Protein AF-A0A392NUP5-F1 (afdb_monomer)

Structure (mmCIF, N/CA/C/O backbone):
data_AF-A0A392NUP5-F1
#
_entry.id   AF-A0A392NUP5-F1
#
loop_
_atom_site.group_PDB
_atom_site.id
_atom_site.type_symbol
_atom_site.label_atom_id
_atom_site.label_alt_id
_atom_site.label_comp_id
_atom_site.label_asym_id
_atom_site.label_entity_id
_atom_site.label_seq_id
_atom_site.pdbx_PDB_ins_code
_atom_site.Cartn_x
_atom_site.Cartn_y
_atom_site.Cartn_z
_atom_site.occupancy
_atom_site.B_iso_or_equiv
_atom_site.auth_seq_id
_atom_site.auth_comp_id
_atom_site.auth_asym_id
_atom_site.auth_atom_id
_atom_site.pdbx_PDB_model_num
ATOM 1 N N . VAL A 1 1 ? 15.101 8.170 -2.834 1.00 80.88 1 VAL A N 1
ATOM 2 C CA . VAL A 1 1 ? 15.835 7.589 -3.984 1.00 80.88 1 VAL A CA 1
ATOM 3 C C . VAL A 1 1 ? 17.260 7.355 -3.523 1.00 80.88 1 VAL A C 1
ATOM 5 O O . VAL A 1 1 ? 17.741 8.167 -2.743 1.00 80.88 1 VAL A O 1
ATOM 8 N N . LEU A 1 2 ? 17.872 6.224 -3.873 1.00 89.94 2 LEU A N 1
ATOM 9 C CA . LEU A 1 2 ? 19.240 5.917 -3.445 1.00 89.94 2 LEU A CA 1
ATOM 10 C C . LEU A 1 2 ? 20.249 6.763 -4.226 1.00 89.94 2 LEU A C 1
ATOM 12 O O . LEU A 1 2 ? 20.021 7.064 -5.396 1.00 89.94 2 LEU A O 1
ATOM 16 N N . GLU A 1 3 ? 21.362 7.102 -3.580 1.00 95.50 3 GLU A N 1
ATOM 17 C CA . GLU A 1 3 ? 22.491 7.762 -4.238 1.00 95.50 3 GLU A CA 1
ATOM 18 C C . GLU A 1 3 ? 23.119 6.842 -5.289 1.00 95.50 3 GLU A C 1
ATOM 20 O O . GLU A 1 3 ? 23.410 5.669 -5.026 1.00 95.50 3 GLU A O 1
ATOM 25 N N . ALA A 1 4 ? 23.329 7.379 -6.489 1.00 93.00 4 ALA A N 1
ATOM 26 C CA . ALA A 1 4 ? 23.885 6.624 -7.599 1.00 93.00 4 ALA A CA 1
ATOM 27 C C . ALA A 1 4 ? 25.413 6.564 -7.503 1.00 93.00 4 ALA A C 1
ATOM 29 O O . ALA A 1 4 ? 26.092 7.575 -7.329 1.00 93.00 4 ALA A O 1
ATOM 30 N N . ARG A 1 5 ? 25.977 5.370 -7.695 1.00 94.88 5 ARG A N 1
ATOM 31 C CA . ARG A 1 5 ? 27.412 5.211 -7.946 1.00 94.88 5 ARG A CA 1
ATOM 32 C C . ARG A 1 5 ? 27.649 5.344 -9.447 1.00 94.88 5 ARG A C 1
ATOM 34 O O . ARG A 1 5 ? 27.345 4.431 -10.204 1.00 94.88 5 ARG A O 1
ATOM 41 N N . ALA A 1 6 ? 28.128 6.507 -9.879 1.00 93.88 6 ALA A N 1
ATOM 42 C CA . ALA A 1 6 ? 28.432 6.748 -11.285 1.00 93.88 6 ALA A CA 1
ATOM 43 C C . ALA A 1 6 ? 29.688 5.975 -11.716 1.00 93.88 6 ALA A C 1
ATOM 45 O O . ALA A 1 6 ? 30.676 5.918 -10.984 1.00 93.88 6 ALA A O 1
ATOM 46 N N . GLY A 1 7 ? 29.656 5.402 -12.917 1.00 95.44 7 GLY A N 1
ATOM 47 C CA . GLY A 1 7 ? 30.779 4.663 -13.482 1.00 95.44 7 GLY A CA 1
ATOM 48 C C . GLY A 1 7 ? 30.357 3.768 -14.642 1.00 95.44 7 GLY A C 1
ATOM 49 O O . GLY A 1 7 ? 29.170 3.589 -14.910 1.00 95.44 7 GLY A O 1
ATOM 50 N N . PHE A 1 8 ? 31.348 3.205 -15.326 1.00 95.62 8 PHE A N 1
ATOM 51 C CA . PHE A 1 8 ? 31.149 2.149 -16.312 1.00 95.62 8 PHE A CA 1
ATOM 52 C C . PHE A 1 8 ? 31.236 0.784 -15.619 1.00 95.62 8 PHE A C 1
ATOM 54 O O . PHE A 1 8 ? 32.172 0.532 -14.861 1.00 95.62 8 PHE A O 1
ATOM 61 N N . TYR A 1 9 ? 30.261 -0.089 -15.870 1.00 96.62 9 TYR A N 1
ATOM 62 C CA . TYR A 1 9 ? 30.171 -1.405 -15.241 1.00 96.62 9 TYR A CA 1
ATOM 63 C C . TYR A 1 9 ? 30.338 -2.504 -16.294 1.00 96.62 9 TYR A C 1
ATOM 65 O O . TYR A 1 9 ? 29.467 -2.698 -17.134 1.00 96.62 9 TYR A O 1
ATOM 73 N N . GLU A 1 10 ? 31.447 -3.246 -16.226 1.00 96.38 10 GLU A N 1
ATOM 74 C CA . GLU A 1 10 ? 31.738 -4.374 -17.132 1.00 96.38 10 GLU A CA 1
ATOM 75 C C . GLU A 1 10 ? 30.938 -5.643 -16.799 1.00 96.38 10 GLU A C 1
ATOM 77 O O . GLU A 1 10 ? 30.774 -6.525 -17.640 1.00 96.38 10 GLU A O 1
ATOM 82 N N . LYS A 1 11 ? 30.451 -5.757 -15.558 1.00 97.75 11 LYS A N 1
ATOM 83 C CA . LYS A 1 11 ? 29.682 -6.912 -15.078 1.00 97.75 11 LYS A CA 1
ATOM 84 C C . LYS A 1 11 ? 28.179 -6.603 -15.115 1.00 97.75 11 LYS A C 1
ATOM 86 O O . LYS A 1 11 ? 27.808 -5.478 -14.777 1.00 97.75 11 LYS A O 1
ATOM 91 N N . PRO A 1 12 ? 27.311 -7.581 -15.444 1.00 96.38 12 PRO A N 1
ATOM 92 C CA . PRO A 1 12 ? 25.863 -7.397 -15.387 1.00 96.38 12 PRO A CA 1
ATOM 93 C C . PRO A 1 12 ? 25.386 -6.948 -14.002 1.00 96.38 12 PRO A C 1
ATOM 95 O O . PRO A 1 12 ? 25.857 -7.454 -12.982 1.00 96.38 12 PRO A O 1
ATOM 98 N N . ILE A 1 13 ? 24.419 -6.030 -13.978 1.00 95.69 13 ILE A N 1
ATOM 99 C CA . ILE A 1 13 ? 23.778 -5.536 -12.757 1.00 95.69 13 ILE A CA 1
ATOM 100 C C . ILE A 1 13 ? 22.344 -6.057 -12.722 1.00 95.69 13 ILE A C 1
ATOM 102 O O . ILE A 1 13 ? 21.558 -5.782 -13.625 1.00 95.69 13 ILE A O 1
ATOM 106 N N . ALA A 1 14 ? 22.001 -6.810 -11.679 1.00 97.06 14 ALA A N 1
ATOM 107 C CA . ALA A 1 14 ? 20.634 -7.267 -11.476 1.00 97.06 14 ALA A CA 1
ATOM 108 C C . ALA A 1 14 ? 19.756 -6.105 -10.992 1.00 97.06 14 ALA A C 1
ATOM 110 O O . ALA A 1 14 ? 20.117 -5.392 -10.054 1.00 97.06 14 ALA A O 1
ATOM 111 N N . THR A 1 15 ? 18.593 -5.934 -11.616 1.00 95.94 15 THR A N 1
ATOM 112 C CA . THR A 1 15 ? 17.561 -4.994 -11.168 1.00 95.94 15 THR A CA 1
ATOM 113 C C . THR A 1 15 ? 16.441 -5.775 -10.495 1.00 95.94 15 THR A C 1
ATOM 115 O O . THR A 1 15 ? 15.956 -6.760 -11.045 1.00 95.94 15 THR A O 1
ATOM 118 N N . LEU A 1 16 ? 16.061 -5.343 -9.295 1.00 96.62 16 LEU A N 1
ATOM 119 C CA . LEU A 1 16 ? 14.980 -5.924 -8.507 1.00 96.62 16 LEU A CA 1
ATOM 120 C C . LEU A 1 16 ? 13.999 -4.812 -8.158 1.00 96.62 16 LEU A C 1
ATOM 122 O O . LEU A 1 16 ? 14.404 -3.771 -7.636 1.00 96.62 16 LEU A O 1
ATOM 126 N N . ASP A 1 17 ? 12.723 -5.039 -8.432 1.00 95.75 17 ASP A N 1
ATOM 127 C CA . ASP A 1 17 ? 11.647 -4.100 -8.161 1.00 95.75 17 ASP A CA 1
ATOM 128 C C . ASP A 1 17 ? 10.452 -4.790 -7.491 1.00 95.75 17 ASP A C 1
ATOM 130 O O . ASP A 1 17 ? 10.310 -6.014 -7.478 1.00 95.75 17 ASP A O 1
ATOM 134 N N . PHE A 1 18 ? 9.590 -3.980 -6.877 1.00 94.12 18 PHE A N 1
ATOM 135 C CA . PHE A 1 18 ? 8.325 -4.453 -6.332 1.00 94.12 18 PHE A CA 1
ATOM 136 C C . PHE A 1 18 ? 7.217 -4.217 -7.351 1.00 94.12 18 PHE A C 1
ATOM 138 O O . PHE A 1 18 ? 6.866 -3.071 -7.650 1.00 94.12 18 PHE A O 1
ATOM 145 N N . ALA A 1 19 ? 6.599 -5.299 -7.818 1.00 91.75 19 ALA A N 1
ATOM 146 C CA . ALA A 1 19 ? 5.424 -5.205 -8.666 1.00 91.75 19 ALA A CA 1
ATOM 147 C C . ALA A 1 19 ? 4.281 -4.496 -7.918 1.00 91.75 19 ALA A C 1
ATOM 149 O O . ALA A 1 19 ? 3.811 -4.954 -6.877 1.00 91.75 19 ALA A O 1
ATOM 150 N N . SER A 1 20 ? 3.795 -3.384 -8.481 1.00 94.00 20 SER A N 1
ATOM 151 C CA . SER A 1 20 ? 2.662 -2.618 -7.928 1.00 94.00 20 SER A CA 1
ATOM 152 C C . SER A 1 20 ? 2.857 -2.162 -6.476 1.00 94.00 20 SER A C 1
ATOM 154 O O . SER A 1 20 ? 1.938 -2.280 -5.671 1.00 94.00 20 SER A O 1
ATOM 156 N N . LEU A 1 21 ? 4.037 -1.623 -6.145 1.00 94.75 21 LEU A N 1
ATOM 157 C CA . LEU A 1 21 ? 4.432 -1.246 -4.780 1.00 94.75 21 LEU A CA 1
ATOM 158 C C . LEU A 1 21 ? 3.328 -0.548 -3.958 1.00 94.75 21 LEU A C 1
ATOM 160 O O . LEU A 1 21 ? 2.947 -1.051 -2.904 1.00 94.75 21 LEU A O 1
ATOM 164 N N . TYR A 1 22 ? 2.804 0.595 -4.418 1.00 96.69 22 TYR A N 1
ATOM 165 C CA . TYR A 1 22 ? 1.826 1.362 -3.634 1.00 96.69 22 TYR A C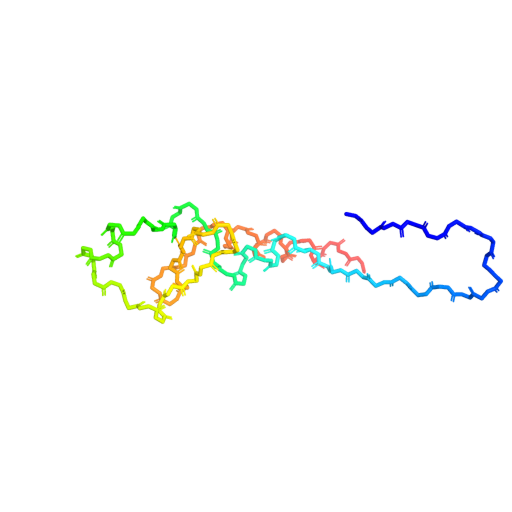A 1
ATOM 166 C C . TYR A 1 22 ? 0.461 0.676 -3.498 1.00 96.69 22 TYR A C 1
ATOM 168 O O . TYR A 1 22 ? -0.005 0.570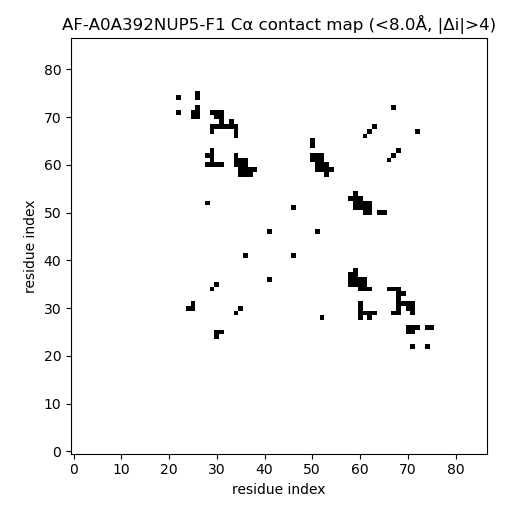 -2.363 1.00 96.69 22 TYR A O 1
ATOM 176 N N . PRO A 1 23 ? -0.158 0.142 -4.570 1.00 96.81 23 PRO A N 1
ATOM 177 C CA . PRO A 1 23 ? -1.353 -0.684 -4.422 1.00 96.81 23 PRO A CA 1
ATOM 178 C C . PRO A 1 23 ? -1.173 -1.841 -3.431 1.00 96.81 23 PRO A C 1
ATOM 180 O O . PRO A 1 23 ? -2.024 -2.045 -2.569 1.00 96.81 23 PRO A O 1
ATOM 183 N N . SER A 1 24 ? -0.040 -2.547 -3.494 1.00 96.25 24 SER A N 1
ATOM 184 C CA . SER A 1 24 ? 0.269 -3.656 -2.584 1.00 96.25 24 SER A CA 1
ATOM 185 C C . SER A 1 24 ? 0.326 -3.206 -1.122 1.00 96.25 24 SER A C 1
ATOM 187 O O . SER A 1 24 ? -0.238 -3.873 -0.258 1.00 96.25 24 SER A O 1
ATOM 189 N N . ILE A 1 25 ? 0.934 -2.048 -0.833 1.00 97.69 25 ILE A N 1
ATOM 190 C CA . ILE A 1 25 ? 0.948 -1.461 0.519 1.00 97.69 25 ILE A CA 1
ATOM 191 C C . ILE A 1 25 ? -0.474 -1.101 0.973 1.00 97.69 25 ILE A C 1
ATOM 193 O O . ILE A 1 25 ? -0.860 -1.430 2.095 1.00 97.69 25 ILE A O 1
ATOM 197 N N . MET A 1 26 ? -1.265 -0.449 0.115 1.00 98.06 26 MET A N 1
ATOM 198 C CA . MET A 1 26 ? -2.628 -0.027 0.458 1.00 98.06 26 MET A CA 1
ATOM 199 C C . MET A 1 26 ? -3.530 -1.213 0.808 1.00 98.06 26 MET A C 1
ATOM 201 O O . MET A 1 26 ? -4.238 -1.161 1.813 1.00 98.06 26 MET A O 1
ATOM 205 N N . MET A 1 27 ? -3.464 -2.294 0.028 1.00 97.00 27 MET A N 1
ATOM 206 C CA . MET A 1 27 ? -4.232 -3.514 0.285 1.00 97.00 27 MET A CA 1
ATOM 207 C C . MET A 1 27 ? -3.746 -4.245 1.543 1.00 97.00 27 MET A C 1
ATOM 209 O O . MET A 1 27 ? -4.559 -4.592 2.397 1.00 97.00 27 MET A O 1
ATOM 213 N N . ALA A 1 28 ? -2.429 -4.431 1.705 1.00 96.88 28 ALA A N 1
ATOM 214 C CA . ALA A 1 28 ? -1.867 -5.206 2.816 1.00 96.88 28 ALA A CA 1
ATOM 215 C C . ALA A 1 28 ? -2.175 -4.603 4.196 1.00 96.88 28 ALA A C 1
ATOM 217 O O . ALA A 1 28 ? -2.391 -5.337 5.160 1.00 96.88 28 ALA A O 1
ATOM 218 N N . TYR A 1 29 ? -2.216 -3.272 4.294 1.00 97.69 29 TYR A N 1
ATOM 219 C CA . TYR A 1 29 ? -2.463 -2.565 5.553 1.00 97.69 29 TYR A CA 1
ATOM 220 C C . TYR A 1 29 ? -3.881 -1.996 5.674 1.00 97.69 29 TYR A C 1
ATOM 222 O O . TYR A 1 29 ? -4.169 -1.314 6.658 1.00 97.69 29 TYR A O 1
ATOM 230 N N . ASN A 1 30 ? -4.769 -2.318 4.724 1.00 98.06 30 ASN A N 1
ATOM 231 C CA . ASN A 1 30 ? -6.157 -1.854 4.676 1.00 98.06 30 ASN A CA 1
ATOM 232 C C . ASN A 1 30 ? -6.278 -0.318 4.725 1.00 98.06 30 ASN A C 1
ATOM 234 O O . ASN A 1 30 ? -7.083 0.234 5.477 1.00 98.06 30 ASN A O 1
ATOM 238 N N . LEU A 1 31 ? -5.452 0.384 3.943 1.00 98.25 31 LEU A N 1
ATOM 239 C CA . LEU A 1 31 ? -5.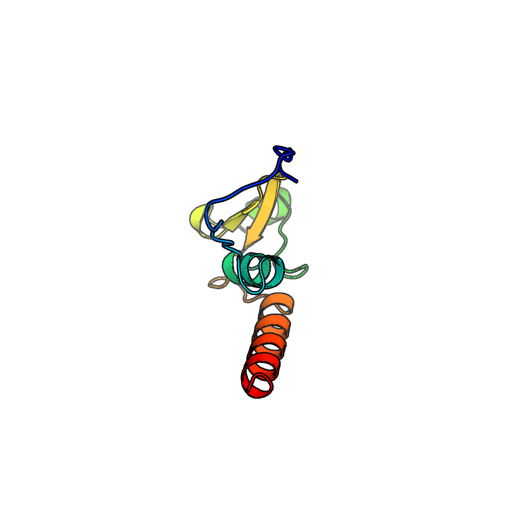430 1.846 3.896 1.00 98.25 31 LEU A CA 1
ATOM 240 C C . LEU A 1 31 ? -6.614 2.366 3.062 1.00 98.25 31 LEU A C 1
ATOM 242 O O . LEU A 1 31 ? -6.601 2.306 1.834 1.00 98.25 31 LEU A O 1
ATOM 246 N N . CYS A 1 32 ? -7.641 2.886 3.734 1.00 98.25 32 CYS A N 1
ATOM 247 C CA . CYS A 1 32 ? -8.826 3.504 3.136 1.00 98.25 32 CYS A CA 1
ATOM 248 C C . CYS A 1 32 ? -9.257 4.712 3.973 1.00 98.25 32 CYS A C 1
ATOM 250 O O . CYS A 1 32 ? -9.120 4.711 5.195 1.00 98.25 32 CYS A O 1
ATOM 252 N N . TYR A 1 33 ? -9.886 5.707 3.343 1.00 97.31 33 TYR A N 1
ATOM 253 C CA . TYR A 1 33 ? -10.590 6.773 4.071 1.00 97.31 33 TYR A CA 1
ATOM 254 C C . TYR A 1 33 ? -11.613 6.215 5.066 1.00 97.31 33 TYR A C 1
ATOM 256 O O . TYR A 1 33 ? -11.765 6.718 6.170 1.00 97.31 33 TYR A O 1
ATOM 264 N N . CYS A 1 34 ? -12.276 5.134 4.668 1.00 96.44 34 CYS A N 1
ATOM 265 C CA . CYS A 1 34 ? -13.296 4.433 5.426 1.00 96.44 34 CYS A CA 1
ATOM 266 C C . CYS A 1 34 ? -12.763 3.606 6.607 1.00 96.44 34 CYS A C 1
ATOM 268 O O . CYS A 1 34 ? -13.551 3.185 7.446 1.00 96.44 34 CYS A O 1
ATOM 270 N N . THR A 1 35 ? -11.453 3.358 6.670 1.00 97.75 35 THR A N 1
ATOM 271 C CA . THR A 1 35 ? -10.817 2.549 7.722 1.00 97.75 35 THR A CA 1
ATOM 272 C C . THR A 1 35 ? -9.900 3.381 8.618 1.00 97.75 35 THR A C 1
ATOM 274 O O . THR A 1 35 ? -9.384 2.857 9.603 1.00 97.75 35 THR A O 1
ATOM 277 N N . LEU A 1 36 ? -9.704 4.669 8.307 1.00 97.75 36 LEU A N 1
ATOM 278 C CA . LEU A 1 36 ? -8.943 5.616 9.119 1.00 97.75 36 LEU A CA 1
ATOM 279 C C . LEU A 1 36 ? -9.676 5.898 10.434 1.00 97.75 36 LEU A C 1
ATOM 281 O O . LEU A 1 36 ? -10.850 6.267 10.435 1.00 97.75 36 LEU A O 1
ATOM 285 N N . VAL A 1 37 ? -8.966 5.787 11.557 1.00 96.62 37 VAL A N 1
ATOM 286 C CA . VAL A 1 37 ? -9.525 6.056 12.883 1.00 96.62 37 VAL A CA 1
ATOM 287 C C . VAL A 1 37 ? -8.701 7.098 13.629 1.00 96.62 37 VAL A C 1
ATOM 289 O O . VAL A 1 37 ? -7.469 7.065 13.651 1.00 96.62 37 VAL A O 1
ATOM 292 N N . THR A 1 38 ? -9.393 8.041 14.265 1.00 95.12 38 THR A N 1
ATOM 293 C CA . THR A 1 38 ? -8.758 8.996 15.174 1.00 95.12 38 THR A CA 1
ATOM 294 C C . THR A 1 38 ? -8.459 8.319 16.518 1.00 95.12 38 THR A C 1
ATOM 296 O O . THR A 1 38 ? -9.162 7.382 16.911 1.00 95.12 38 THR A O 1
ATOM 299 N N . PRO A 1 39 ? -7.467 8.806 17.285 1.00 90.50 39 PRO A N 1
ATOM 300 C CA . PRO A 1 39 ? -7.194 8.280 18.624 1.00 90.50 39 PRO A CA 1
ATOM 301 C C . PRO A 1 39 ? -8.398 8.367 19.572 1.00 90.50 39 PRO A C 1
ATOM 303 O O . PRO A 1 39 ? -8.534 7.549 20.477 1.00 90.50 39 PRO A O 1
ATOM 306 N N . GLU A 1 40 ? -9.267 9.362 19.380 1.00 94.31 40 GLU A N 1
ATOM 307 C CA . GLU A 1 40 ? -10.499 9.519 20.150 1.00 94.31 40 GLU A CA 1
ATOM 308 C C . GLU A 1 40 ? -11.525 8.436 19.803 1.00 94.31 40 GLU A C 1
ATOM 310 O O . GLU A 1 40 ? -12.006 7.749 20.701 1.00 94.31 40 GLU A O 1
ATOM 315 N N . ASN A 1 41 ? -11.782 8.205 18.512 1.00 93.50 41 ASN A N 1
ATOM 316 C CA . ASN A 1 41 ? -12.720 7.175 18.067 1.00 93.50 41 ASN A CA 1
ATOM 317 C C . ASN A 1 41 ? -12.258 5.774 18.472 1.00 93.50 41 ASN A C 1
ATOM 319 O O . ASN A 1 41 ? -13.077 4.965 18.900 1.00 93.50 41 ASN A O 1
ATOM 323 N N . ALA A 1 42 ? -10.951 5.501 18.409 1.00 92.81 42 ALA A N 1
ATOM 324 C CA . ALA A 1 42 ? -10.394 4.228 18.859 1.00 92.81 42 ALA A CA 1
ATOM 325 C C . ALA A 1 42 ? -10.671 3.968 20.351 1.00 92.81 42 ALA A C 1
ATOM 327 O O . ALA A 1 42 ? -11.014 2.846 20.718 1.00 92.81 42 ALA A O 1
ATOM 328 N N . ARG A 1 43 ? -10.584 5.004 21.202 1.00 92.38 43 ARG A N 1
ATOM 329 C CA . ARG A 1 43 ? -10.927 4.905 22.631 1.00 92.38 43 ARG A CA 1
ATOM 330 C C . ARG A 1 43 ? -12.431 4.773 22.853 1.00 92.38 43 ARG A C 1
ATOM 332 O O . ARG A 1 43 ? -12.850 3.880 23.578 1.00 92.38 43 ARG A O 1
ATOM 339 N N . ASN A 1 44 ? -13.236 5.624 22.217 1.00 95.69 44 ASN A N 1
ATOM 340 C CA . ASN A 1 44 ? -14.690 5.654 22.412 1.00 95.69 44 ASN A CA 1
ATOM 341 C C . ASN A 1 44 ? -15.361 4.344 21.978 1.00 95.69 44 ASN A C 1
ATOM 343 O O . ASN A 1 44 ? -16.322 3.901 22.601 1.00 95.69 44 ASN A O 1
ATOM 347 N N . LEU A 1 45 ? -14.836 3.711 20.928 1.00 92.75 45 LEU A N 1
ATOM 348 C CA . LEU A 1 45 ? -15.324 2.434 20.408 1.00 92.75 45 LEU A CA 1
ATOM 349 C C . LEU A 1 45 ? -14.634 1.218 21.047 1.00 92.75 45 LEU A C 1
ATOM 351 O O . LEU A 1 45 ? -14.928 0.093 20.655 1.00 92.75 45 LEU A O 1
ATOM 355 N N . ASN A 1 46 ? -13.731 1.426 22.016 1.00 93.94 46 ASN A N 1
ATOM 356 C CA . ASN A 1 46 ? -12.923 0.378 22.648 1.00 93.94 46 ASN A CA 1
ATOM 357 C C . ASN A 1 46 ? -12.259 -0.558 21.621 1.00 93.94 46 ASN A C 1
ATOM 359 O O . ASN A 1 46 ? -12.280 -1.779 21.779 1.00 93.94 46 ASN 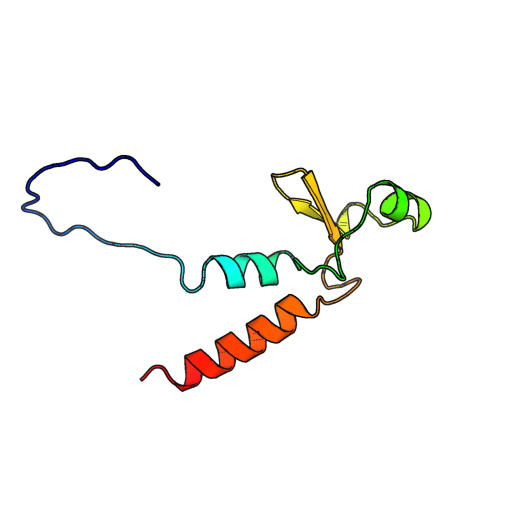A O 1
ATOM 363 N N . ILE A 1 47 ? -11.692 0.012 20.549 1.00 94.12 47 ILE A N 1
ATOM 364 C CA . ILE A 1 47 ? -11.050 -0.776 19.494 1.00 94.12 47 ILE A CA 1
ATOM 365 C C . ILE A 1 47 ? -9.789 -1.425 20.071 1.00 94.12 47 ILE A C 1
ATOM 367 O O . ILE A 1 47 ? -8.898 -0.705 20.537 1.00 94.12 47 ILE A O 1
ATOM 371 N N . PRO A 1 48 ? -9.672 -2.761 20.016 1.00 93.88 48 PRO A N 1
ATOM 372 C CA . PRO A 1 48 ? -8.501 -3.435 20.543 1.00 93.88 48 PRO A CA 1
ATOM 373 C C . PRO A 1 48 ? -7.226 -3.051 19.767 1.00 93.88 48 PRO A C 1
ATOM 375 O O . PRO A 1 48 ? -7.272 -2.966 18.532 1.00 93.88 48 PRO A O 1
ATOM 378 N N . PRO A 1 49 ? -6.074 -2.839 20.430 1.00 91.88 49 PRO A N 1
ATOM 379 C CA . PRO A 1 49 ? -4.825 -2.462 19.760 1.00 91.88 49 PRO A CA 1
ATOM 380 C C . PRO A 1 49 ? -4.364 -3.456 18.682 1.00 91.88 49 PRO A C 1
ATOM 382 O O . PRO A 1 49 ? -3.716 -3.075 17.712 1.00 91.88 49 PRO A O 1
ATOM 385 N N . GLU A 1 50 ? -4.713 -4.734 18.816 1.00 94.81 50 GLU A N 1
ATOM 386 C CA . GLU A 1 50 ? -4.421 -5.782 17.840 1.00 94.81 50 GLU A CA 1
ATOM 387 C C . GLU A 1 50 ? -5.294 -5.705 16.584 1.00 94.81 50 GLU A C 1
ATOM 389 O O . GLU A 1 50 ? -4.963 -6.330 15.576 1.00 94.81 50 GLU A O 1
ATOM 394 N N . SER A 1 51 ? -6.387 -4.942 16.624 1.00 95.75 51 SER A N 1
ATOM 395 C CA . SER A 1 51 ? -7.333 -4.764 15.519 1.00 95.75 51 SER A CA 1
ATOM 396 C C . SER A 1 51 ? -7.003 -3.564 14.631 1.00 95.75 51 SER A C 1
ATOM 398 O O . SER A 1 51 ? -7.763 -3.248 13.716 1.00 95.75 51 SER A O 1
ATOM 400 N N . VAL A 1 52 ? -5.869 -2.900 14.867 1.00 96.44 52 VAL A N 1
ATOM 401 C CA . VAL A 1 52 ? -5.428 -1.741 14.089 1.00 96.44 52 VAL A CA 1
ATOM 402 C C . VAL A 1 52 ? -4.018 -1.916 13.530 1.00 96.44 52 VAL A C 1
ATOM 404 O O . VAL A 1 52 ? -3.193 -2.656 14.063 1.00 96.44 52 VAL A O 1
ATOM 407 N N . ASN A 1 53 ? -3.749 -1.211 12.438 1.00 96.56 53 ASN A N 1
ATOM 408 C CA . ASN A 1 53 ? -2.427 -0.978 11.880 1.00 96.56 53 ASN A CA 1
ATOM 409 C C . ASN A 1 53 ? -2.050 0.485 12.124 1.00 96.56 53 ASN A C 1
ATOM 411 O O . ASN A 1 53 ? -2.879 1.377 11.936 1.00 96.56 53 ASN A O 1
ATOM 415 N N . LYS A 1 54 ? -0.796 0.737 12.503 1.00 95.88 54 LYS A N 1
ATOM 416 C CA . LYS A 1 54 ? -0.260 2.092 12.654 1.00 95.88 54 LYS A CA 1
ATOM 417 C C . LYS A 1 54 ? 0.772 2.363 11.567 1.00 95.88 54 LYS A C 1
ATOM 419 O O . LYS A 1 54 ? 1.672 1.550 11.359 1.00 95.88 54 LYS A O 1
ATOM 424 N N . THR A 1 55 ? 0.638 3.485 10.872 1.00 96.75 55 THR A N 1
ATOM 425 C CA . THR A 1 55 ? 1.592 3.897 9.838 1.00 96.75 55 THR A CA 1
ATOM 426 C C . THR A 1 55 ? 2.872 4.456 10.477 1.00 96.75 55 THR A C 1
ATOM 428 O O . THR A 1 55 ? 2.848 4.908 11.628 1.00 96.75 55 THR A O 1
ATOM 431 N N . PRO A 1 56 ? 3.991 4.510 9.733 1.00 97.31 56 PRO A N 1
ATOM 432 C CA . PRO A 1 56 ? 5.193 5.223 10.173 1.00 97.31 56 PRO A CA 1
ATOM 433 C C . PRO A 1 56 ? 4.962 6.719 10.440 1.00 97.31 56 PRO A C 1
ATOM 435 O O . PRO A 1 56 ? 5.653 7.307 11.267 1.00 97.31 56 PRO A O 1
ATOM 438 N N . SER A 1 57 ? 3.984 7.321 9.759 1.00 95.75 57 SER A N 1
ATOM 439 C CA . SER A 1 57 ? 3.584 8.723 9.925 1.00 95.75 57 SER A CA 1
ATOM 440 C C . SER A 1 57 ? 2.673 8.955 11.141 1.00 95.75 57 SER A C 1
ATOM 442 O O . SER A 1 57 ? 2.556 10.083 11.611 1.00 95.75 57 SER A O 1
ATOM 444 N N . GLY A 1 58 ? 2.116 7.889 11.725 1.00 94.69 58 GLY A N 1
ATOM 445 C CA . GLY A 1 58 ? 1.401 7.910 13.001 1.00 94.69 58 GLY A CA 1
ATOM 446 C C . GLY A 1 58 ? -0.113 7.722 12.903 1.00 94.69 58 GLY A C 1
ATOM 447 O O . GLY A 1 58 ? -0.758 7.548 13.941 1.00 94.69 58 GLY A O 1
ATOM 448 N N . GLU A 1 59 ? -0.681 7.701 11.698 1.00 96.50 59 GLU A N 1
ATOM 449 C CA . GLU A 1 59 ? -2.097 7.418 11.470 1.00 96.50 59 GLU A CA 1
ATOM 450 C C . GLU A 1 59 ? -2.444 5.967 11.816 1.00 96.50 59 GLU A C 1
ATOM 452 O O . GLU A 1 59 ? -1.608 5.063 11.766 1.00 96.50 59 GLU A O 1
ATOM 457 N N . THR A 1 60 ? -3.704 5.742 12.180 1.00 97.38 60 THR A N 1
ATOM 458 C CA . THR A 1 60 ? -4.204 4.431 12.599 1.00 97.38 60 THR A CA 1
ATOM 459 C C . THR A 1 60 ? -5.347 4.003 11.691 1.00 97.38 60 THR A C 1
ATOM 461 O O . THR A 1 60 ? -6.268 4.778 11.447 1.00 97.38 60 THR A O 1
ATOM 464 N N . PHE A 1 61 ? -5.295 2.765 11.206 1.00 98.19 61 PHE A N 1
ATOM 465 C CA . PHE A 1 61 ? -6.312 2.171 10.343 1.00 98.19 61 PHE A CA 1
ATOM 466 C C . PHE A 1 61 ? -6.807 0.863 10.951 1.00 98.19 61 PHE A C 1
ATOM 468 O O . PHE A 1 61 ? -6.004 0.084 11.463 1.00 98.19 61 PHE A O 1
ATOM 475 N N . VAL A 1 62 ? -8.109 0.591 10.898 1.00 97.94 62 VAL A N 1
ATOM 476 C CA . VAL A 1 62 ? -8.641 -0.708 11.336 1.00 97.94 62 VAL A CA 1
ATOM 477 C C . VAL A 1 62 ? -8.222 -1.818 10.372 1.00 97.94 62 VAL A C 1
ATOM 479 O O . VAL A 1 62 ? -8.101 -1.611 9.163 1.00 97.94 62 VAL A O 1
ATOM 482 N N . LYS A 1 63 ? -7.995 -3.018 10.901 1.00 97.75 63 LYS A N 1
ATOM 483 C CA . LYS A 1 63 ? -7.719 -4.212 10.098 1.00 97.75 63 LYS A CA 1
ATOM 484 C C . LYS A 1 63 ? -8.977 -4.674 9.355 1.00 97.75 63 LYS A C 1
ATOM 486 O O . LYS A 1 63 ? -10.107 -4.396 9.759 1.00 97.75 63 LYS A O 1
ATOM 491 N N . SER A 1 64 ? -8.773 -5.408 8.264 1.00 96.81 64 SER A N 1
ATOM 492 C CA . SER A 1 64 ? -9.846 -5.859 7.366 1.00 96.81 64 SER A CA 1
ATOM 493 C C . SER A 1 64 ? -10.856 -6.808 8.020 1.00 96.81 64 SER A C 1
ATOM 495 O O . SER A 1 64 ? -11.969 -6.934 7.519 1.00 96.81 64 SER A O 1
ATOM 497 N N . ASN A 1 65 ? -10.505 -7.439 9.147 1.00 94.75 65 ASN A N 1
ATOM 498 C CA . ASN A 1 65 ? -11.422 -8.257 9.945 1.00 94.75 65 ASN A CA 1
ATOM 499 C C . ASN A 1 65 ? -12.510 -7.435 10.657 1.00 94.75 65 ASN A C 1
ATOM 501 O O . ASN A 1 65 ? -13.562 -7.987 10.957 1.00 94.75 65 ASN A O 1
ATOM 505 N N . LEU A 1 66 ? -12.264 -6.150 10.940 1.00 94.81 66 LEU A N 1
ATOM 506 C CA . LEU A 1 66 ? -13.282 -5.240 11.477 1.00 94.81 66 LEU A CA 1
ATOM 507 C C . LEU A 1 66 ? -14.070 -4.591 10.342 1.00 94.81 66 LEU A C 1
ATOM 509 O O . LEU A 1 66 ? -15.295 -4.541 10.384 1.00 94.81 66 LEU A O 1
ATOM 513 N N . GLN A 1 67 ? -13.359 -4.089 9.332 1.00 95.12 67 GLN A N 1
ATOM 514 C CA . GLN A 1 67 ? -13.965 -3.453 8.171 1.00 95.12 67 GLN A CA 1
ATOM 515 C C . GLN A 1 67 ? -13.022 -3.530 6.974 1.00 95.12 67 GLN A C 1
ATOM 517 O O . GLN A 1 67 ? -11.901 -3.018 7.026 1.00 95.12 67 GLN A O 1
ATOM 522 N N . LYS A 1 68 ? -13.480 -4.133 5.873 1.00 97.06 68 LYS A N 1
ATOM 523 C CA . LYS A 1 68 ? -12.743 -4.110 4.605 1.00 97.06 68 LYS A CA 1
ATOM 524 C C . LYS A 1 68 ? -12.868 -2.724 3.967 1.00 97.06 68 LYS A C 1
ATOM 526 O O . LYS A 1 68 ? -13.946 -2.133 3.955 1.00 97.06 68 LYS A O 1
ATOM 531 N N . GLY A 1 69 ? -11.743 -2.180 3.509 1.00 97.75 69 GLY A N 1
ATOM 532 C CA . GLY A 1 69 ? -11.709 -0.879 2.862 1.00 97.75 69 GLY A CA 1
ATOM 533 C C . GLY A 1 69 ? -12.107 -0.932 1.386 1.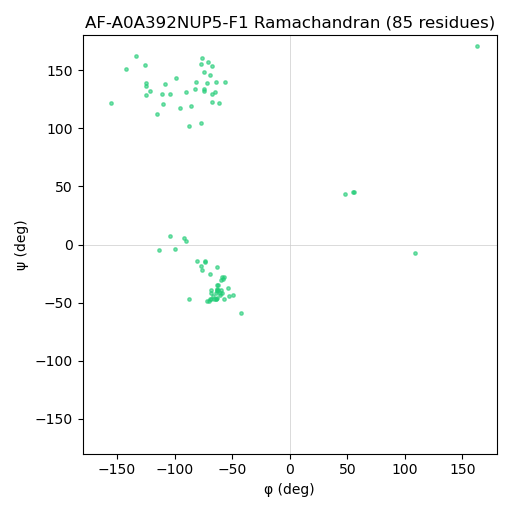00 97.75 69 GLY A C 1
ATOM 534 O O . GLY A 1 69 ? -11.620 -1.781 0.647 1.00 97.75 69 GLY A O 1
ATOM 535 N N . ILE A 1 70 ? -12.871 0.070 0.942 1.00 98.19 70 ILE A N 1
ATOM 536 C CA . ILE A 1 70 ? -13.321 0.214 -0.454 1.00 98.19 70 ILE A CA 1
ATOM 537 C C . ILE A 1 70 ? 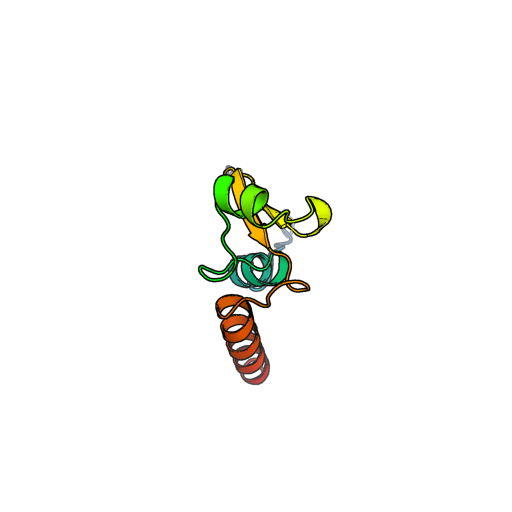-12.133 0.394 -1.411 1.00 98.19 70 ILE A C 1
ATOM 539 O O . ILE A 1 70 ? -12.120 -0.137 -2.516 1.00 98.19 70 ILE A O 1
ATOM 543 N N . LEU A 1 71 ? -11.110 1.149 -0.997 1.00 97.81 71 LEU A N 1
ATOM 544 C CA . LEU A 1 71 ? -9.944 1.397 -1.844 1.00 97.81 71 LEU A CA 1
ATOM 545 C C . LEU A 1 71 ? -9.127 0.115 -2.111 1.00 97.81 71 LEU A C 1
ATOM 547 O O . LEU A 1 71 ? -8.827 -0.136 -3.276 1.00 97.81 71 LEU A O 1
ATOM 551 N N . PRO A 1 72 ? -8.807 -0.720 -1.099 1.00 97.19 72 PRO A N 1
ATOM 552 C CA . PRO A 1 72 ? -8.288 -2.066 -1.326 1.00 97.19 72 PRO A CA 1
ATOM 553 C C . PRO A 1 72 ? -9.104 -2.897 -2.323 1.00 97.19 72 PRO A C 1
ATOM 555 O O . PRO A 1 72 ? -8.513 -3.503 -3.207 1.00 97.19 72 PRO A O 1
ATOM 558 N N .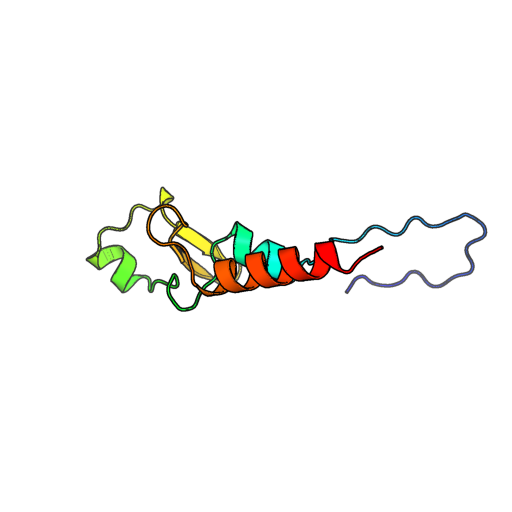 GLU A 1 73 ? -10.437 -2.878 -2.239 1.00 97.25 73 GLU A N 1
ATOM 559 C CA . GLU A 1 73 ? -11.308 -3.629 -3.160 1.00 97.25 73 GLU A CA 1
ATOM 560 C C . GLU A 1 73 ? -11.182 -3.139 -4.609 1.00 97.25 73 GLU A C 1
ATOM 562 O O . GLU A 1 73 ? -10.950 -3.935 -5.517 1.00 97.25 73 GLU A O 1
ATOM 567 N N . ILE A 1 74 ? -11.228 -1.820 -4.824 1.00 97.50 74 ILE A N 1
ATOM 568 C CA . ILE A 1 74 ? -11.027 -1.224 -6.154 1.00 97.50 74 ILE A CA 1
ATOM 569 C C . ILE A 1 74 ? -9.650 -1.609 -6.718 1.00 97.50 74 ILE A C 1
ATOM 571 O O . ILE A 1 74 ? -9.513 -1.918 -7.902 1.00 97.50 74 ILE A O 1
ATOM 575 N N . LEU A 1 75 ? -8.607 -1.596 -5.883 1.00 96.44 75 LEU A N 1
ATOM 576 C CA . LEU A 1 75 ? -7.253 -1.953 -6.307 1.00 96.44 75 LEU A CA 1
ATOM 577 C C . LEU A 1 75 ? -7.125 -3.444 -6.647 1.00 96.44 75 LEU A C 1
ATOM 579 O O . LEU A 1 75 ? -6.473 -3.765 -7.639 1.00 96.44 75 LEU A O 1
ATOM 583 N N . GLU A 1 76 ? -7.760 -4.339 -5.885 1.00 94.75 76 GLU A N 1
ATOM 584 C C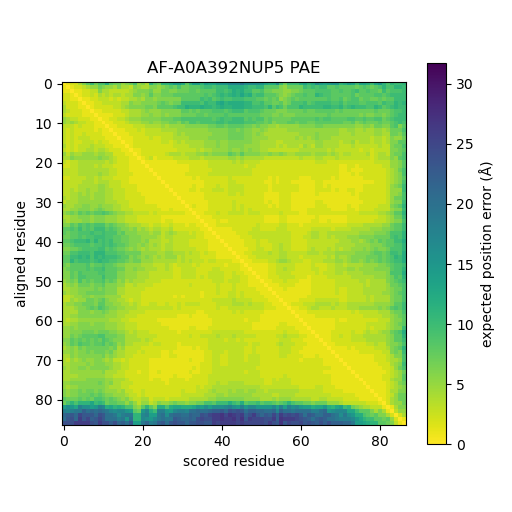A . GLU A 1 76 ? -7.830 -5.775 -6.193 1.00 94.75 76 GLU A CA 1
ATOM 585 C C . GLU A 1 76 ? -8.440 -6.004 -7.587 1.00 94.75 76 GLU A C 1
ATOM 587 O O . GLU A 1 76 ? -7.866 -6.728 -8.406 1.00 94.75 76 GLU A O 1
ATOM 592 N N . GLU A 1 77 ? -9.550 -5.328 -7.898 1.00 95.12 77 GLU A N 1
ATOM 593 C CA . GLU A 1 77 ? -10.214 -5.416 -9.203 1.00 95.12 77 GLU A CA 1
ATOM 594 C C . GLU A 1 77 ? -9.339 -4.886 -10.347 1.00 95.12 77 GLU A C 1
ATOM 596 O O . GLU A 1 77 ? -9.178 -5.554 -11.375 1.00 95.12 77 GLU A O 1
ATOM 601 N N . LEU A 1 78 ? -8.719 -3.715 -10.169 1.00 94.50 78 LEU A N 1
ATOM 602 C CA . LEU A 1 78 ? -7.831 -3.118 -11.172 1.00 94.50 78 LEU A CA 1
ATOM 603 C C . LEU A 1 78 ? -6.598 -3.991 -11.441 1.00 94.50 78 LEU A C 1
ATOM 605 O O . LEU A 1 78 ? -6.175 -4.143 -12.590 1.00 94.50 78 LEU A O 1
ATOM 609 N N . LEU A 1 79 ? -6.021 -4.592 -10.398 1.00 92.19 79 LEU A N 1
ATOM 610 C CA . LEU A 1 79 ? -4.884 -5.502 -10.528 1.00 92.19 79 LEU A CA 1
ATOM 611 C C . LEU A 1 79 ? -5.280 -6.804 -11.226 1.00 92.19 79 LEU A C 1
ATOM 613 O O . LEU A 1 79 ? -4.548 -7.266 -12.106 1.00 92.19 79 LEU A O 1
ATOM 617 N N . ALA A 1 80 ? -6.445 -7.362 -10.887 1.00 91.19 80 ALA A N 1
ATOM 618 C CA . ALA A 1 80 ? -6.984 -8.547 -11.544 1.00 91.19 80 ALA A CA 1
ATOM 619 C C . ALA A 1 80 ? -7.271 -8.293 -13.033 1.00 91.19 80 ALA A C 1
ATOM 621 O O . ALA A 1 80 ? -7.000 -9.157 -13.867 1.00 91.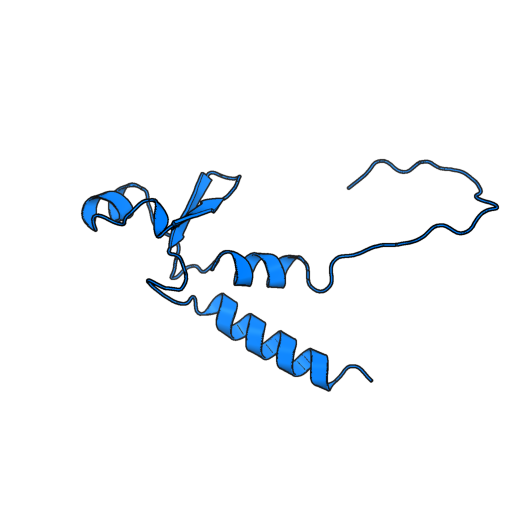19 80 ALA A O 1
ATOM 622 N N . ALA A 1 81 ? -7.775 -7.108 -13.388 1.00 92.06 81 ALA A N 1
ATOM 623 C CA . ALA A 1 81 ? -7.981 -6.709 -14.778 1.00 92.06 81 ALA A CA 1
ATOM 624 C C . ALA A 1 81 ? -6.652 -6.550 -15.533 1.00 92.06 81 ALA A C 1
ATOM 626 O O . ALA A 1 81 ? -6.509 -7.061 -16.643 1.00 92.06 81 ALA A O 1
ATOM 627 N N . ARG A 1 82 ? -5.649 -5.911 -14.917 1.00 86.38 82 ARG A N 1
ATOM 628 C CA . ARG A 1 82 ? -4.323 -5.735 -15.526 1.00 86.38 82 ARG A CA 1
ATOM 629 C C . ARG A 1 82 ? -3.608 -7.066 -15.761 1.00 86.38 82 ARG A C 1
ATOM 631 O O . ARG A 1 82 ? -3.012 -7.246 -16.817 1.00 86.38 82 ARG A O 1
ATOM 638 N N . GLY A 1 83 ? -3.675 -7.999 -14.808 1.00 75.88 83 GLY A N 1
ATOM 639 C CA . GLY A 1 83 ? -3.056 -9.323 -14.942 1.00 75.88 83 GLY A CA 1
ATOM 640 C C . GLY A 1 83 ? -3.589 -10.125 -16.133 1.00 75.88 83 GLY A C 1
ATOM 641 O O . GLY A 1 83 ? -2.839 -10.876 -16.739 1.00 75.88 83 GLY A O 1
ATOM 642 N N . LYS A 1 84 ? -4.855 -9.915 -16.520 1.00 63.06 84 LYS A N 1
ATOM 643 C CA . LYS A 1 84 ? -5.478 -10.553 -17.694 1.00 63.06 84 LYS A CA 1
ATOM 644 C C . LYS A 1 84 ? -5.058 -9.933 -19.033 1.00 63.06 84 LYS A C 1
ATOM 646 O O . LYS A 1 84 ? -5.264 -10.557 -20.067 1.00 63.06 84 LYS A O 1
ATOM 651 N N . GLY A 1 85 ? -4.527 -8.710 -19.024 1.00 55.84 85 GLY A N 1
ATOM 652 C CA . GLY A 1 85 ? -4.070 -7.993 -20.221 1.00 55.84 85 GLY A CA 1
ATOM 653 C C . GLY A 1 85 ? -2.558 -8.048 -20.451 1.00 55.84 85 GLY A C 1
ATOM 654 O O . GLY A 1 85 ? -2.084 -7.523 -21.454 1.00 55.84 85 GLY A O 1
ATOM 655 N N . SER A 1 86 ? -1.803 -8.646 -19.527 1.00 52.78 86 SER A N 1
ATOM 656 C CA . SER A 1 86 ? -0.371 -8.884 -19.695 1.00 52.78 86 SER A CA 1
ATOM 657 C C . SER A 1 86 ? -0.196 -10.216 -20.442 1.00 52.78 86 SER A C 1
ATOM 659 O O . SER A 1 86 ? -0.704 -11.216 -19.934 1.00 52.78 86 SER A O 1
ATOM 661 N N . PRO A 1 87 ? 0.425 -10.240 -21.639 1.00 46.00 87 PRO A N 1
ATOM 662 C CA . PRO A 1 87 ? 0.665 -11.475 -22.388 1.00 46.00 87 PRO A CA 1
ATOM 663 C C . PRO A 1 87 ? 1.593 -12.444 -21.646 1.00 46.00 87 PRO A C 1
ATOM 665 O O . PRO A 1 87 ? 2.396 -11.973 -20.805 1.00 46.00 87 PRO A O 1
#

Organism: NCBI:txid97028

Mean predicted aligned error: 4.69 Å

Secondary structure (DSSP, 8-state):
-PPP--S--SS-------TTHHHHHHHHTT--TTTEE-HHHHHHTT--GGGEEE-TTS-EEE-TTT---HHHHHHHHHHHHHHHH--

InterPro domains:
  IPR006134 DNA-directed DNA polymerase, family B, multifunctional domain [PF00136] (1-83)
  IPR023211 DNA polymerase, palm domain superfamily [G3DSA:3.90.1600.10] (1-85)
  IPR043502 DNA/RNA polymerase superfamily [SSF56672] (1-82)
  IPR050240 DNA polymerase type-B [PTHR10322] (1-83)

Solvent-accessible surface area (backbone atoms only — not comparable to full-atom values): 5516 Å² total; per-residue (Å²): 133,82,87,78,85,86,79,89,74,94,64,90,79,88,85,85,82,67,85,60,53,67,62,52,52,30,43,76,53,23,55,24,86,86,21,55,50,53,78,64,56,37,57,78,67,65,56,56,78,88,51,45,41,73,48,97,90,65,54,36,19,34,30,56,91,82,45,71,25,68,53,30,51,54,46,54,53,53,50,57,55,50,61,74,71,56,131

Nearest PDB structures (foldseek):
  6tny-assembly1_A  TM=9.188E-01  e=8.616E-06  Homo sapiens
  7kc0-assembly1_A  TM=9.642E-01  e=1.168E-04  Saccharomyces cerevisiae
  6v8p-assembly1_A  TM=8.489E-01  e=2.148E-02  Saccharomyces cerevisiae S288C
  8tlq-assembly1_A  TM=8.427E-01  e=4.191E-02  Saccharomyces cerevisiae

Foldseek 3Di:
DDDDDDDDDPDDDDDDDDDPVPLVVCLVQQPAPVFWDDPVRCVVVVPDPVQWDADPVGTIGGHVVVPHHPSNVVSVVVVVVVVVVDD

Sequence (87 aa):
VLEARAGFYEKPIATLDFASLYPSIMMAYNLCYCTLVTPENARNLNIPPESVNKTPSGETFVKSNLQKGILPEILEELLAARGKGSP

Radius of gyration: 18.73 Å; Cα contacts (8 Å, |Δi|>4): 76; chains: 1; bounding box: 47×21×45 Å

pLDDT: mean 93.25, std 9.26, range [46.0, 98.25]